Protein AF-L9LBM3-F1 (afdb_monomer_lite)

InterPro domains:
  IPR000056 Ribulose-phosphate 3-epimerase-like [PF00834] (12-114)
  IPR000056 Ribulose-phosphate 3-epimerase-like [PTHR11749] (12-114)
  IPR011060 Ribulose-phosphate binding barrel [SSF51366] (11-114)
  IPR013785 Aldolase-type TIM barrel [G3DSA:3.20.20.70] (9-121)

Structure (mmCIF, N/CA/C/O backbone):
data_AF-L9LBM3-F1
#
_entry.id   AF-L9LBM3-F1
#
loop_
_atom_site.group_PDB
_atom_site.id
_atom_site.type_symbol
_atom_site.label_atom_id
_atom_site.label_alt_id
_atom_site.label_comp_id
_atom_site.label_asym_id
_atom_site.label_entity_id
_atom_site.label_seq_id
_atom_site.pdbx_PDB_ins_code
_atom_site.Cartn_x
_atom_site.Cartn_y
_atom_site.Cartn_z
_atom_site.occupancy
_atom_site.B_iso_or_equiv
_atom_site.auth_seq_id
_atom_site.auth_comp_id
_atom_site.auth_asym_id
_atom_site.auth_atom_id
_atom_site.pdbx_PDB_model_num
ATOM 1 N N . MET A 1 1 ? 16.338 -9.570 -12.785 1.00 39.50 1 MET A N 1
ATOM 2 C CA . MET A 1 1 ? 15.516 -8.337 -12.865 1.00 39.50 1 MET A CA 1
ATOM 3 C C . MET A 1 1 ? 15.354 -7.883 -14.318 1.00 39.50 1 MET A C 1
ATOM 5 O O . MET A 1 1 ? 16.349 -7.774 -15.031 1.00 39.50 1 MET A O 1
ATOM 9 N N . HIS A 1 2 ? 14.114 -7.681 -14.777 1.00 33.94 2 HIS A N 1
ATOM 10 C CA . HIS A 1 2 ? 13.748 -7.339 -16.165 1.00 33.94 2 HIS A CA 1
ATOM 11 C C . HIS A 1 2 ? 14.071 -5.861 -16.499 1.00 33.94 2 HIS A C 1
ATOM 13 O O . HIS A 1 2 ? 13.963 -5.027 -15.603 1.00 33.94 2 HIS A O 1
ATOM 19 N N . PRO A 1 3 ? 14.465 -5.502 -17.739 1.00 36.62 3 PRO A N 1
ATOM 20 C CA . PRO A 1 3 ? 14.847 -4.132 -18.124 1.00 36.62 3 PRO A CA 1
ATOM 21 C C . PRO A 1 3 ? 13.801 -3.034 -17.844 1.00 36.62 3 PRO A C 1
ATOM 23 O O . PRO A 1 3 ? 14.194 -1.905 -17.580 1.00 36.62 3 PRO A O 1
ATOM 26 N N . ALA A 1 4 ? 12.505 -3.364 -17.782 1.00 43.59 4 ALA A N 1
ATOM 27 C CA . ALA A 1 4 ? 11.429 -2.436 -17.388 1.00 43.59 4 ALA A CA 1
ATOM 28 C C . ALA A 1 4 ? 11.520 -1.941 -15.924 1.00 43.59 4 ALA A C 1
ATOM 30 O O . ALA A 1 4 ? 10.894 -0.953 -15.560 1.00 43.59 4 ALA A O 1
ATOM 31 N N . LEU A 1 5 ? 12.320 -2.615 -15.091 1.00 43.47 5 LEU A N 1
ATOM 32 C CA . LEU A 1 5 ? 12.572 -2.274 -13.686 1.00 43.47 5 LEU A CA 1
ATOM 33 C C . LEU A 1 5 ? 13.996 -1.715 -13.475 1.00 43.47 5 LEU A C 1
ATOM 35 O O . LEU A 1 5 ? 14.397 -1.475 -12.342 1.00 43.47 5 LEU A O 1
ATOM 39 N N . ARG A 1 6 ? 14.794 -1.541 -14.546 1.00 37.66 6 ARG A N 1
ATOM 40 C CA . ARG A 1 6 ? 16.207 -1.096 -14.492 1.00 37.66 6 ARG A CA 1
ATOM 41 C C . ARG A 1 6 ? 16.406 0.386 -14.830 1.00 37.66 6 ARG A C 1
ATOM 43 O O . ARG A 1 6 ? 17.469 0.777 -15.310 1.00 37.66 6 ARG A O 1
ATOM 50 N N . GLY A 1 7 ? 15.408 1.226 -14.585 1.00 35.47 7 GLY A N 1
ATOM 51 C CA . GLY A 1 7 ? 15.571 2.674 -14.677 1.00 35.47 7 GLY A CA 1
ATOM 52 C C . GLY A 1 7 ? 16.259 3.210 -13.427 1.00 35.47 7 GLY A C 1
ATOM 53 O O . GLY A 1 7 ? 15.580 3.599 -12.487 1.00 35.47 7 GLY A O 1
ATOM 54 N N . GLY A 1 8 ? 17.595 3.230 -13.413 1.00 34.41 8 GLY A N 1
ATOM 55 C CA . GLY A 1 8 ? 18.424 3.886 -12.392 1.00 34.41 8 GLY A CA 1
ATOM 56 C C . GLY A 1 8 ? 18.319 5.414 -12.430 1.00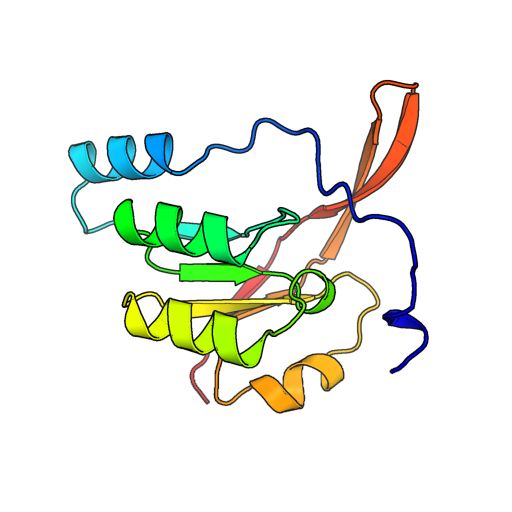 34.41 8 GLY A C 1
ATOM 57 O O . GLY A 1 8 ? 19.322 6.104 -12.575 1.00 34.41 8 GLY A O 1
ATOM 58 N N . GLN A 1 9 ? 17.105 5.944 -12.321 1.00 35.34 9 GLN A N 1
ATOM 59 C CA . GLN A 1 9 ? 16.866 7.332 -11.969 1.00 35.34 9 GLN A CA 1
ATOM 60 C C . GLN A 1 9 ? 16.265 7.321 -10.576 1.00 35.34 9 GLN A C 1
ATOM 62 O O . GLN A 1 9 ? 15.280 6.626 -10.336 1.00 35.34 9 GLN A O 1
ATOM 67 N N . ALA A 1 10 ? 16.892 8.046 -9.650 1.00 36.94 10 ALA A N 1
ATOM 68 C CA . ALA A 1 10 ? 16.310 8.307 -8.346 1.00 36.94 10 ALA A CA 1
ATOM 69 C C . ALA A 1 10 ? 14.875 8.794 -8.577 1.00 36.94 10 ALA A C 1
ATOM 71 O O . ALA A 1 10 ? 14.675 9.878 -9.128 1.00 36.94 10 ALA A O 1
ATOM 72 N N . LEU A 1 11 ? 13.895 7.953 -8.238 1.00 40.62 11 LEU A N 1
ATOM 73 C CA . LEU A 1 11 ? 12.483 8.268 -8.374 1.00 40.62 11 LEU A CA 1
ATOM 74 C C . LEU A 1 11 ? 12.152 9.355 -7.355 1.00 40.62 11 LEU A C 1
ATOM 76 O O . LEU A 1 11 ? 11.666 9.103 -6.256 1.00 40.62 11 LEU A O 1
ATOM 80 N N . HIS A 1 12 ? 12.442 10.595 -7.734 1.00 39.50 12 HIS A N 1
ATOM 81 C CA . HIS A 1 12 ? 11.841 11.776 -7.153 1.00 39.50 12 HIS A CA 1
ATOM 82 C C . HIS A 1 12 ? 10.389 11.787 -7.632 1.00 39.50 12 HIS A C 1
ATOM 84 O O . HIS A 1 12 ? 10.018 12.511 -8.552 1.00 39.50 12 HIS A O 1
ATOM 90 N N . PHE A 1 13 ? 9.569 10.910 -7.049 1.00 46.41 13 PHE A N 1
ATOM 91 C CA . PHE A 1 13 ? 8.134 10.992 -7.231 1.00 46.41 13 PHE A CA 1
ATOM 92 C C . PHE A 1 13 ? 7.685 12.318 -6.623 1.00 46.41 13 PHE A C 1
ATOM 94 O O . PHE A 1 13 ? 7.663 12.498 -5.410 1.00 46.41 13 PHE A O 1
ATOM 101 N N . VAL A 1 14 ? 7.391 13.249 -7.527 1.00 40.75 14 VAL A N 1
ATOM 102 C CA . VAL A 1 14 ? 6.408 14.308 -7.371 1.00 40.75 14 VAL A CA 1
ATOM 103 C C . VAL A 1 14 ? 6.688 15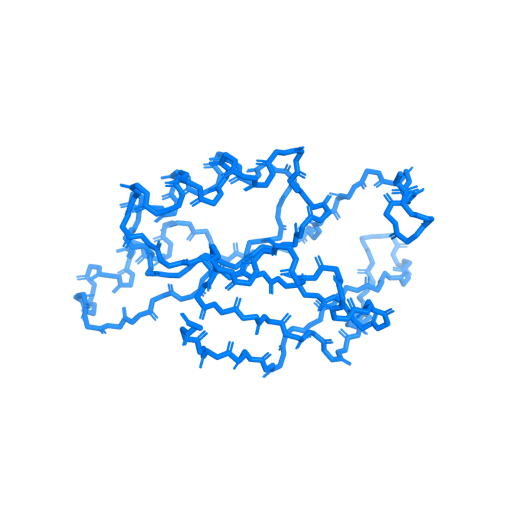.299 -6.224 1.00 40.75 14 VAL A C 1
ATOM 105 O O . VAL A 1 14 ? 6.302 15.124 -5.073 1.00 40.75 14 VAL A O 1
ATOM 108 N N . SER A 1 15 ? 7.241 16.460 -6.589 1.00 36.75 15 SER A N 1
ATOM 109 C CA . SER A 1 15 ? 7.165 17.705 -5.805 1.00 36.75 15 SER A CA 1
ATOM 110 C C . SER A 1 15 ? 5.752 18.305 -5.884 1.00 36.75 15 SER A C 1
ATOM 112 O O . SER A 1 15 ? 5.557 19.426 -6.360 1.00 36.75 15 SER A O 1
ATOM 114 N N . ASN A 1 16 ? 4.736 17.540 -5.494 1.00 45.50 16 ASN A N 1
ATOM 115 C CA . ASN A 1 16 ? 3.354 18.003 -5.425 1.00 45.50 16 ASN A CA 1
ATOM 116 C C . ASN A 1 16 ? 2.883 17.864 -3.985 1.00 45.50 16 ASN A C 1
ATOM 118 O O . ASN A 1 16 ? 3.041 16.807 -3.372 1.00 45.50 16 ASN A O 1
ATOM 122 N N . ILE A 1 17 ? 2.327 18.951 -3.452 1.00 49.81 17 ILE A N 1
ATOM 123 C CA . ILE A 1 17 ? 1.670 18.980 -2.147 1.00 49.81 17 ILE A CA 1
ATOM 124 C C . ILE A 1 17 ? 0.462 18.054 -2.265 1.00 49.81 17 ILE A C 1
ATOM 126 O O . ILE A 1 17 ? -0.605 18.450 -2.721 1.00 49.81 17 ILE A O 1
ATOM 130 N N . THR A 1 18 ? 0.673 16.791 -1.930 1.00 63.66 18 THR A N 1
ATOM 131 C CA . THR A 1 18 ? -0.355 15.760 -1.962 1.00 63.66 18 THR A CA 1
ATOM 132 C C . THR A 1 18 ? -0.677 15.495 -0.507 1.00 63.66 18 THR A C 1
ATOM 134 O O . THR A 1 18 ? 0.216 15.220 0.295 1.00 63.66 18 THR A O 1
ATOM 137 N N . PHE A 1 19 ? -1.926 15.758 -0.141 1.00 67.06 19 PHE A N 1
ATOM 138 C CA . PHE A 1 19 ? -2.373 15.813 1.241 1.00 67.06 19 PHE A CA 1
ATOM 139 C C . PHE A 1 19 ? -1.936 14.572 2.029 1.00 67.06 19 PHE A C 1
ATOM 141 O O . PHE A 1 19 ? -2.245 13.443 1.659 1.00 67.06 19 PHE A O 1
ATOM 148 N N . GLY A 1 20 ? -1.174 14.798 3.098 1.00 74.06 20 GLY A N 1
ATOM 149 C CA . GLY A 1 20 ? -0.637 13.726 3.929 1.00 74.06 20 GLY A CA 1
ATOM 150 C C . GLY A 1 20 ? -1.615 13.250 5.004 1.00 74.06 20 GLY A C 1
ATOM 151 O O . GLY A 1 20 ? -2.767 13.684 5.072 1.00 74.06 20 GLY A O 1
ATOM 152 N N . HIS A 1 21 ? -1.089 12.436 5.920 1.00 81.19 21 HIS A N 1
ATOM 153 C CA . HIS A 1 21 ? -1.801 11.917 7.091 1.00 81.19 21 HIS A CA 1
ATOM 154 C C . HIS A 1 21 ? -2.617 12.965 7.893 1.00 81.19 21 HIS A C 1
ATOM 156 O O . HIS A 1 21 ? -3.723 12.617 8.307 1.00 81.19 21 HIS A O 1
ATOM 162 N N . PRO A 1 22 ? -2.221 14.257 8.042 1.00 85.19 22 PRO A N 1
ATOM 163 C CA . PRO A 1 22 ? -3.020 15.212 8.818 1.00 85.19 22 PRO A CA 1
ATOM 164 C C . PRO A 1 22 ? -4.380 15.530 8.187 1.00 85.19 22 PRO A C 1
ATOM 166 O O . PRO A 1 22 ? -5.331 15.852 8.901 1.00 85.19 22 PRO A O 1
ATOM 169 N N . LEU A 1 23 ? -4.497 15.452 6.852 1.00 86.44 23 LEU A N 1
ATOM 170 C CA . LEU A 1 23 ? -5.792 15.627 6.195 1.00 86.44 23 LEU A CA 1
ATOM 171 C C . LEU A 1 23 ? -6.703 14.445 6.514 1.00 86.44 23 LEU A C 1
ATOM 173 O O . LEU A 1 23 ? -7.858 14.665 6.872 1.00 86.44 23 LEU A O 1
ATOM 177 N N . VAL A 1 24 ? -6.184 13.220 6.405 1.00 85.62 24 VAL A N 1
ATOM 178 C CA . VAL A 1 24 ? -6.952 12.005 6.697 1.00 85.62 24 VAL A CA 1
ATOM 179 C C . VAL A 1 24 ? -7.458 12.047 8.136 1.00 85.62 24 VAL A C 1
ATOM 181 O O . VAL A 1 24 ? -8.660 11.927 8.352 1.00 85.62 24 VAL A O 1
ATOM 184 N N . GLU A 1 25 ? -6.594 12.364 9.105 1.00 86.56 25 GLU A N 1
ATOM 185 C CA . GLU A 1 25 ? -7.005 12.520 10.505 1.00 86.56 25 GLU A CA 1
ATOM 186 C C . GLU A 1 25 ? -8.104 13.575 10.684 1.00 86.56 25 GLU A C 1
ATOM 188 O O . GLU A 1 25 ? -9.049 13.384 11.451 1.00 86.56 25 GLU A O 1
ATOM 193 N N . SER A 1 26 ? -7.987 14.720 10.001 1.00 88.06 26 SER A N 1
ATOM 194 C CA . SER A 1 26 ? -8.981 15.794 10.083 1.00 88.06 26 SER A CA 1
ATOM 195 C C . SER A 1 26 ? -10.330 15.371 9.499 1.00 88.06 26 SER A C 1
ATOM 197 O O . SER A 1 26 ? -11.376 15.686 10.071 1.00 88.06 26 SER A O 1
ATOM 199 N N . LEU A 1 27 ? -10.312 14.640 8.382 1.00 86.56 27 LEU A N 1
ATOM 200 C CA . LEU A 1 27 ? -11.514 14.124 7.737 1.00 86.56 27 LEU A CA 1
ATOM 201 C C . LEU A 1 27 ? -12.164 13.028 8.579 1.00 86.56 27 LEU A C 1
ATOM 203 O O . LEU A 1 27 ? -13.373 13.089 8.784 1.00 86.56 27 LEU A O 1
ATOM 207 N N . GLN A 1 28 ? -11.386 12.111 9.154 1.00 84.56 28 GLN A N 1
ATOM 208 C CA . GLN A 1 28 ? -11.904 11.079 10.055 1.00 84.56 28 GLN A CA 1
ATOM 209 C C . GLN A 1 28 ? -12.541 11.660 11.311 1.00 84.56 28 GLN A C 1
ATOM 211 O O . GLN A 1 28 ? -13.633 11.253 11.695 1.00 84.56 28 GLN A O 1
ATOM 216 N N . LYS A 1 29 ? -11.919 12.678 11.920 1.00 86.19 29 LYS A N 1
ATOM 217 C CA . LYS A 1 29 ? -12.500 13.385 13.074 1.00 86.19 29 LYS A CA 1
ATOM 218 C C . LYS A 1 29 ? -13.866 14.002 12.763 1.00 86.19 29 LYS A C 1
ATOM 220 O O . LYS A 1 29 ? -14.675 14.152 13.673 1.00 86.19 29 LYS A O 1
ATOM 225 N N . LYS A 1 30 ? -14.117 14.389 11.508 1.00 87.75 30 LYS A N 1
ATOM 226 C CA . LYS A 1 30 ? -15.376 15.022 11.086 1.00 87.75 30 LYS A CA 1
ATOM 227 C C . LYS A 1 30 ? -16.418 14.038 10.565 1.00 87.75 30 LYS A C 1
ATOM 229 O O . LYS A 1 30 ? -17.599 14.248 10.810 1.00 87.75 30 LYS A O 1
ATOM 234 N N . GLN A 1 31 ? -15.995 13.029 9.813 1.00 83.44 31 GLN A N 1
ATOM 235 C CA . GLN A 1 31 ? -16.881 12.113 9.089 1.00 83.44 31 GLN A CA 1
ATOM 236 C C . GLN A 1 31 ? -17.073 10.771 9.817 1.00 83.44 31 GLN A C 1
ATOM 238 O O . GLN A 1 31 ? -17.959 10.004 9.459 1.00 83.44 31 GLN A O 1
ATOM 243 N N . GLY A 1 32 ? -16.270 10.482 10.845 1.00 78.44 32 GLY A N 1
ATOM 244 C CA . GLY A 1 32 ? -16.238 9.173 11.494 1.00 78.44 32 GLY A CA 1
ATOM 245 C C . GLY A 1 32 ? -15.504 8.125 10.652 1.00 78.44 32 GLY A C 1
ATOM 246 O O . GLY A 1 32 ? -14.730 8.465 9.759 1.00 78.44 32 GLY A O 1
ATOM 247 N N . GLN A 1 33 ? -15.738 6.846 10.958 1.00 73.19 33 GLN A N 1
ATOM 248 C CA . GLN A 1 33 ? -15.125 5.697 10.266 1.00 73.19 33 GLN A CA 1
ATOM 249 C C . GLN A 1 33 ? -15.974 5.144 9.109 1.00 73.19 33 GLN A C 1
ATOM 251 O O . GLN A 1 33 ? -15.678 4.077 8.585 1.00 73.19 33 GLN A O 1
ATOM 256 N N . ASP A 1 34 ? -17.041 5.847 8.730 1.00 78.06 34 ASP A N 1
ATOM 257 C CA . ASP A 1 34 ? -17.905 5.461 7.612 1.00 78.06 34 ASP A CA 1
ATOM 258 C C . ASP A 1 34 ? -17.214 5.601 6.234 1.00 78.06 34 ASP A C 1
ATOM 260 O O . ASP A 1 34 ? -17.272 4.660 5.439 1.00 78.06 34 ASP A O 1
ATOM 264 N N . PRO A 1 35 ? -16.500 6.707 5.917 1.00 82.06 35 PRO A N 1
ATOM 265 C CA . PRO A 1 35 ? -15.802 6.809 4.641 1.00 82.06 35 PRO A CA 1
ATOM 266 C C . PRO A 1 35 ? -14.518 5.973 4.613 1.00 82.06 35 PRO A C 1
ATOM 268 O O . PRO A 1 35 ? -13.648 6.095 5.477 1.00 82.06 35 PRO A O 1
ATOM 271 N N . LEU A 1 36 ? -14.362 5.195 3.541 1.00 83.69 36 LEU A N 1
ATOM 272 C CA . LEU A 1 36 ? -13.122 4.490 3.225 1.00 83.69 36 LEU A CA 1
ATOM 273 C C . LEU A 1 36 ? -12.116 5.449 2.582 1.00 83.69 36 LEU A C 1
ATOM 275 O O . LEU A 1 36 ? -12.425 6.119 1.594 1.00 83.69 36 LEU A O 1
ATOM 279 N N . PHE A 1 37 ? -10.898 5.480 3.119 1.00 86.75 37 PHE A N 1
ATOM 280 C CA . PHE A 1 37 ? -9.798 6.264 2.556 1.00 86.75 37 PHE A CA 1
ATOM 281 C C . PHE A 1 37 ? -8.849 5.350 1.785 1.00 86.75 37 PHE A C 1
ATOM 283 O O .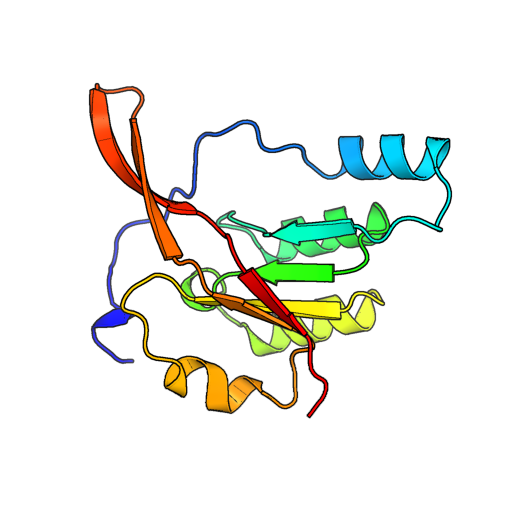 PHE A 1 37 ? -8.161 4.526 2.391 1.00 86.75 37 PHE A O 1
ATOM 290 N N . ASP A 1 38 ? -8.813 5.519 0.462 1.00 86.94 38 ASP A N 1
ATOM 291 C CA . ASP A 1 38 ? -7.843 4.875 -0.425 1.00 86.94 38 ASP A CA 1
ATOM 292 C C . ASP A 1 38 ? -6.674 5.821 -0.704 1.00 86.94 38 ASP A C 1
ATOM 294 O O . ASP A 1 38 ? -6.838 6.912 -1.259 1.00 86.94 38 ASP A O 1
ATOM 298 N N . MET A 1 39 ? -5.488 5.407 -0.268 1.00 87.19 39 MET A N 1
ATOM 299 C CA . MET A 1 39 ? -4.265 6.184 -0.377 1.00 87.19 39 MET A CA 1
ATOM 300 C C . MET A 1 39 ? -3.355 5.590 -1.440 1.00 87.19 39 MET A C 1
ATOM 302 O O . MET A 1 39 ? -2.664 4.600 -1.206 1.00 87.19 39 MET A O 1
ATOM 306 N N . HIS A 1 40 ? -3.273 6.258 -2.588 1.00 87.38 40 HIS A N 1
ATOM 307 C CA . HIS A 1 40 ? -2.238 5.980 -3.579 1.00 87.38 40 HIS A CA 1
ATOM 308 C C . HIS A 1 40 ? -0.932 6.681 -3.186 1.00 87.38 40 HIS A C 1
ATOM 310 O O . HIS A 1 40 ? -0.770 7.892 -3.341 1.00 87.38 40 HIS A O 1
ATOM 316 N N . ILE A 1 41 ? 0.004 5.912 -2.635 1.00 84.25 41 ILE A N 1
ATOM 317 C CA . ILE A 1 41 ? 1.272 6.410 -2.116 1.00 84.25 41 ILE A CA 1
ATOM 318 C C . ILE A 1 41 ? 2.315 6.455 -3.236 1.00 84.25 41 ILE A C 1
ATOM 320 O O . ILE A 1 41 ? 2.762 5.429 -3.751 1.00 84.25 41 ILE A O 1
ATOM 324 N N . MET A 1 42 ? 2.757 7.667 -3.566 1.00 78.75 42 MET A N 1
ATOM 325 C CA . MET A 1 42 ? 3.807 7.932 -4.552 1.00 78.75 42 MET A CA 1
ATOM 326 C C . MET A 1 42 ? 4.982 8.668 -3.894 1.00 78.75 42 MET A C 1
ATOM 328 O O . MET A 1 42 ? 5.259 9.819 -4.216 1.00 78.75 42 MET A O 1
ATOM 332 N N . VAL A 1 43 ? 5.651 8.029 -2.926 1.00 76.56 43 VAL A N 1
ATOM 333 C CA . VAL A 1 43 ? 6.825 8.596 -2.230 1.00 76.56 43 VAL A CA 1
ATOM 334 C C . VAL A 1 43 ? 7.968 7.577 -2.146 1.00 76.56 43 VAL A C 1
ATOM 336 O O . VAL A 1 43 ? 7.698 6.381 -2.097 1.00 76.56 43 VAL A O 1
ATOM 339 N N . PRO A 1 44 ? 9.241 8.016 -2.075 1.00 68.75 44 PRO A N 1
ATOM 340 C CA . PRO A 1 44 ? 10.392 7.107 -2.041 1.00 68.75 44 PRO A CA 1
ATOM 341 C C . PRO A 1 44 ? 10.589 6.352 -0.714 1.00 68.75 44 PRO A C 1
ATOM 343 O O . PRO A 1 44 ? 11.283 5.347 -0.698 1.00 68.75 44 PRO A O 1
ATOM 346 N N . ARG A 1 45 ? 10.021 6.819 0.409 1.00 77.25 45 ARG A N 1
ATOM 347 C CA . ARG A 1 45 ? 10.096 6.138 1.722 1.00 77.25 45 ARG A CA 1
ATOM 348 C C . ARG A 1 45 ? 8.733 5.564 2.105 1.00 77.25 45 ARG A C 1
ATOM 350 O O . ARG A 1 45 ? 8.051 6.108 2.979 1.00 77.25 45 ARG A O 1
ATOM 357 N N . LEU A 1 46 ? 8.319 4.517 1.396 1.00 83.00 46 LEU A N 1
ATOM 358 C CA . LEU A 1 46 ? 6.997 3.897 1.531 1.00 83.00 46 LEU A CA 1
ATOM 359 C C . LEU A 1 46 ? 6.731 3.382 2.945 1.00 83.00 46 LEU A C 1
ATOM 361 O O . LEU A 1 46 ? 5.678 3.659 3.505 1.00 83.00 46 LEU A O 1
ATOM 365 N N . GLU A 1 47 ? 7.702 2.708 3.551 1.00 84.94 47 GLU A N 1
ATOM 366 C CA . GLU A 1 47 ? 7.577 2.035 4.847 1.00 84.94 47 GLU A CA 1
ATOM 367 C C . GLU A 1 47 ? 7.267 3.036 5.970 1.00 84.94 47 GLU A C 1
ATOM 369 O O . GLU A 1 47 ? 6.458 2.780 6.861 1.00 84.94 47 GLU A O 1
ATOM 374 N N . GLN A 1 48 ? 7.893 4.216 5.916 1.00 84.62 48 GLN A N 1
ATOM 375 C CA . GLN A 1 48 ? 7.620 5.304 6.857 1.00 84.62 48 GLN A CA 1
ATOM 376 C C . GLN A 1 48 ? 6.242 5.921 6.609 1.00 84.62 48 GLN A C 1
ATOM 378 O O . GLN A 1 48 ? 5.528 6.245 7.556 1.00 84.62 48 GLN A O 1
ATOM 383 N N . CYS A 1 49 ? 5.868 6.087 5.339 1.00 84.56 49 CYS A N 1
ATOM 384 C CA . CYS A 1 49 ? 4.591 6.679 4.963 1.00 84.56 49 CYS A CA 1
ATOM 385 C C . CYS A 1 49 ? 3.414 5.788 5.371 1.00 84.56 49 CYS A C 1
ATOM 387 O O . CYS A 1 49 ? 2.481 6.286 5.994 1.00 84.56 49 CYS A O 1
ATOM 389 N N . VAL A 1 50 ? 3.496 4.480 5.112 1.00 86.56 50 VAL A N 1
ATOM 390 C CA . VAL A 1 50 ? 2.472 3.494 5.486 1.00 86.56 50 VAL A CA 1
ATOM 391 C C . VAL A 1 50 ? 2.197 3.523 6.985 1.00 86.56 50 VAL A C 1
ATOM 393 O O . VAL A 1 50 ? 1.040 3.601 7.380 1.00 86.56 50 VAL A O 1
ATOM 396 N N . LYS A 1 51 ? 3.235 3.555 7.831 1.00 86.44 51 LYS A N 1
ATOM 397 C CA . LYS A 1 51 ? 3.054 3.613 9.293 1.00 86.44 51 LYS A CA 1
ATOM 398 C C . LYS A 1 51 ? 2.312 4.871 9.743 1.00 86.44 51 LYS A C 1
ATOM 400 O O . LYS A 1 51 ? 1.446 4.795 10.607 1.00 86.44 51 LYS A O 1
ATOM 405 N N . LEU A 1 52 ? 2.627 6.024 9.153 1.00 87.56 52 LEU A N 1
ATOM 406 C CA . LEU A 1 52 ? 1.935 7.279 9.467 1.00 87.56 52 LEU A CA 1
ATOM 407 C C . LEU A 1 52 ? 0.481 7.272 8.979 1.00 87.56 52 LEU A C 1
ATOM 409 O O . LEU A 1 52 ? -0.399 7.772 9.672 1.00 87.56 52 LEU A O 1
ATOM 413 N N . MET A 1 53 ? 0.227 6.706 7.799 1.00 86.38 53 MET A N 1
ATOM 414 C CA . MET A 1 53 ? -1.119 6.610 7.231 1.00 86.38 53 MET A CA 1
ATOM 415 C C . MET A 1 53 ? -1.998 5.633 8.019 1.00 86.38 53 MET A C 1
ATOM 417 O O . MET A 1 53 ? -3.130 5.975 8.352 1.00 86.38 53 MET A O 1
ATOM 421 N N . ALA A 1 54 ? -1.444 4.491 8.430 1.00 86.31 54 ALA A N 1
ATOM 422 C CA . ALA A 1 54 ? -2.111 3.532 9.304 1.00 86.31 54 ALA A CA 1
ATOM 423 C C . ALA A 1 54 ? -2.586 4.173 10.616 1.00 86.31 54 ALA A C 1
ATOM 425 O O . ALA A 1 54 ? -3.738 4.004 11.007 1.00 86.31 54 ALA A O 1
ATOM 426 N N . VAL A 1 55 ? -1.734 4.978 11.266 1.00 86.25 55 VAL A N 1
ATOM 427 C CA . VAL A 1 55 ? -2.109 5.727 12.482 1.00 86.25 55 VAL A CA 1
ATOM 428 C C . VAL A 1 55 ? -3.227 6.734 12.206 1.00 86.25 55 VAL A C 1
ATOM 430 O O . VAL A 1 55 ? -4.091 6.942 13.057 1.00 86.25 55 VAL A O 1
ATOM 433 N N . ALA A 1 56 ? -3.247 7.329 11.013 1.00 85.50 56 ALA A N 1
ATOM 434 C CA . ALA A 1 56 ? -4.313 8.225 10.583 1.00 85.50 56 ALA A CA 1
ATOM 435 C C . ALA A 1 56 ? -5.620 7.506 10.209 1.00 85.50 56 ALA A C 1
ATOM 437 O O . ALA A 1 56 ? -6.598 8.191 9.921 1.00 85.50 56 ALA A O 1
ATOM 438 N N . GLY A 1 57 ? -5.642 6.167 10.229 1.00 84.44 57 GLY A N 1
ATOM 439 C CA . GLY A 1 57 ? -6.826 5.325 10.055 1.00 84.44 57 GLY A CA 1
ATOM 440 C C . GLY A 1 57 ? -7.185 5.007 8.602 1.00 84.44 57 GLY A C 1
ATOM 441 O O . GLY A 1 57 ? -8.348 4.732 8.310 1.00 84.44 57 GLY A O 1
ATOM 442 N N . THR A 1 58 ? -6.247 5.112 7.667 1.00 85.38 58 THR A N 1
ATOM 443 C CA . THR A 1 58 ? -6.495 4.825 6.245 1.00 85.38 58 THR A CA 1
ATOM 444 C C . THR A 1 58 ? -6.921 3.373 6.018 1.00 85.38 58 THR A C 1
ATOM 446 O O . THR A 1 58 ? -6.413 2.452 6.652 1.00 85.38 58 THR A O 1
ATOM 449 N N . SER A 1 59 ? -7.863 3.165 5.097 1.00 88.06 59 SER A N 1
ATOM 450 C CA . SER A 1 59 ? -8.500 1.859 4.882 1.00 88.06 59 SER A CA 1
ATOM 451 C C . SER A 1 59 ? -7.798 1.031 3.806 1.00 88.06 59 SER A C 1
ATOM 453 O O . SER A 1 59 ? -7.740 -0.190 3.916 1.00 88.06 59 SER A O 1
ATOM 455 N N . HIS A 1 60 ? -7.251 1.685 2.776 1.00 90.62 60 HIS A N 1
ATOM 456 C CA . HIS A 1 60 ? -6.544 1.028 1.676 1.00 90.62 60 HIS A CA 1
ATOM 457 C C . HIS A 1 60 ? -5.248 1.773 1.345 1.00 90.62 60 HIS A C 1
ATOM 459 O O . HIS A 1 60 ? -5.211 3.007 1.335 1.00 90.62 60 HIS A O 1
ATOM 465 N N . HIS A 1 61 ? -4.189 1.020 1.049 1.00 91.94 61 HIS A N 1
ATOM 466 C CA . HIS A 1 61 ? -2.901 1.561 0.628 1.00 91.94 61 HIS A CA 1
ATOM 467 C C . HIS A 1 61 ? -2.488 0.979 -0.711 1.00 91.94 61 HIS A C 1
ATOM 469 O O . HIS A 1 61 ? -2.188 -0.208 -0.819 1.00 91.94 61 HIS A O 1
ATOM 475 N N . THR A 1 62 ? -2.394 1.842 -1.715 1.00 91.25 62 THR A N 1
ATOM 476 C CA . THR A 1 62 ? -1.971 1.471 -3.058 1.00 91.25 62 THR A CA 1
ATOM 477 C C . THR A 1 62 ? -0.579 2.011 -3.350 1.00 91.25 62 THR A C 1
ATOM 479 O O . THR A 1 62 ? -0.332 3.203 -3.177 1.00 91.25 62 THR A O 1
ATOM 482 N N . PHE A 1 63 ? 0.342 1.176 -3.831 1.00 89.75 63 PHE A N 1
ATOM 483 C CA . PHE A 1 63 ? 1.702 1.608 -4.169 1.00 89.75 63 PHE A CA 1
ATOM 484 C C . PHE A 1 63 ? 2.240 0.941 -5.438 1.00 89.75 63 PHE A C 1
ATOM 486 O O . PHE A 1 63 ? 1.709 -0.047 -5.941 1.00 89.75 63 PHE A O 1
ATOM 493 N N . HIS A 1 64 ? 3.320 1.500 -5.979 1.00 87.00 64 HIS A N 1
ATOM 494 C CA . HIS A 1 64 ? 4.029 0.925 -7.119 1.00 87.00 64 HIS A CA 1
ATOM 495 C C . HIS A 1 64 ? 5.079 -0.085 -6.660 1.00 87.00 64 HIS A C 1
ATOM 497 O O . HIS A 1 64 ? 5.946 0.273 -5.869 1.00 87.00 64 HIS A O 1
ATOM 503 N N . LEU A 1 65 ? 5.086 -1.297 -7.230 1.00 84.25 65 LEU A N 1
ATOM 504 C CA . LEU A 1 65 ? 6.088 -2.329 -6.906 1.00 84.25 65 LEU A CA 1
ATOM 505 C C . LEU A 1 65 ? 7.534 -1.819 -7.013 1.00 84.25 65 LEU A C 1
ATOM 507 O O . LEU A 1 65 ? 8.357 -2.128 -6.163 1.00 84.25 65 LEU A O 1
ATOM 511 N N . VAL A 1 66 ? 7.833 -0.993 -8.022 1.00 80.19 66 VAL A N 1
ATOM 512 C CA . VAL A 1 66 ? 9.173 -0.407 -8.240 1.00 80.19 66 VAL A CA 1
ATOM 513 C C . VAL A 1 66 ? 9.631 0.552 -7.144 1.00 80.19 66 VAL A C 1
ATOM 515 O O . VAL A 1 66 ? 10.810 0.881 -7.088 1.00 80.19 66 VAL A O 1
ATOM 518 N N . ALA A 1 67 ? 8.708 1.054 -6.328 1.00 79.19 67 ALA A N 1
ATOM 519 C CA . ALA A 1 67 ? 9.015 2.030 -5.295 1.00 79.19 67 ALA A CA 1
ATOM 520 C C . ALA A 1 67 ? 9.400 1.375 -3.958 1.00 79.19 67 ALA A C 1
ATOM 522 O O . ALA A 1 67 ? 9.929 2.072 -3.099 1.00 79.19 67 ALA A O 1
ATOM 523 N N . SER A 1 68 ? 9.154 0.070 -3.777 1.00 82.00 68 SER A N 1
ATOM 524 C CA . SER A 1 68 ? 9.540 -0.664 -2.567 1.00 82.00 68 SER A CA 1
ATOM 525 C C . SER A 1 68 ? 10.763 -1.539 -2.828 1.00 82.00 68 SER A C 1
ATOM 527 O O . SER A 1 68 ? 10.823 -2.259 -3.824 1.00 82.00 68 SER A O 1
ATOM 529 N N . GLU A 1 69 ? 11.725 -1.513 -1.906 1.00 83.38 69 GLU A N 1
ATOM 530 C CA . GLU A 1 69 ? 12.871 -2.429 -1.935 1.00 83.38 69 GLU A CA 1
ATOM 531 C C . GLU A 1 69 ? 12.476 -3.850 -1.506 1.00 83.38 69 GLU A C 1
ATOM 533 O O . GLU A 1 69 ? 13.051 -4.822 -1.992 1.00 83.38 69 GLU A O 1
ATOM 538 N N . ASN A 1 70 ? 11.480 -3.972 -0.618 1.00 88.94 70 ASN A N 1
ATOM 539 C CA . ASN A 1 70 ? 11.009 -5.234 -0.042 1.00 88.94 70 ASN A CA 1
ATOM 540 C C . ASN A 1 70 ? 9.466 -5.274 -0.004 1.00 88.94 70 ASN A C 1
ATOM 542 O O . ASN A 1 70 ? 8.870 -5.115 1.067 1.00 88.94 70 ASN A O 1
ATOM 546 N N . PRO A 1 71 ? 8.801 -5.487 -1.156 1.00 89.12 71 PRO A N 1
ATOM 547 C CA . PRO A 1 71 ? 7.342 -5.440 -1.254 1.00 89.12 71 PRO A CA 1
ATOM 548 C C . PRO A 1 71 ? 6.623 -6.456 -0.355 1.00 89.12 71 PRO A C 1
ATOM 550 O O . PRO A 1 71 ? 5.590 -6.112 0.202 1.00 89.12 71 PRO A O 1
ATOM 553 N N . GLU A 1 72 ? 7.167 -7.661 -0.136 1.00 91.50 72 GLU A N 1
ATOM 554 C CA . GLU A 1 72 ? 6.560 -8.665 0.768 1.00 91.50 72 GLU A CA 1
ATOM 555 C C . GLU A 1 72 ? 6.400 -8.135 2.197 1.00 91.50 72 GLU A C 1
ATOM 557 O O . GLU A 1 72 ? 5.323 -8.217 2.786 1.00 91.50 72 GLU A O 1
ATOM 562 N N . THR A 1 73 ? 7.466 -7.544 2.742 1.00 91.88 73 THR A N 1
ATOM 563 C CA . THR A 1 73 ? 7.450 -6.960 4.086 1.00 91.88 73 THR A CA 1
ATOM 564 C C . THR A 1 73 ? 6.471 -5.796 4.159 1.00 91.88 73 THR A C 1
ATOM 566 O O . THR A 1 73 ? 5.722 -5.690 5.122 1.00 91.88 73 THR A O 1
ATOM 569 N N . LEU A 1 74 ? 6.434 -4.948 3.128 1.00 91.69 74 LEU A N 1
ATOM 570 C CA . LEU A 1 74 ? 5.527 -3.805 3.090 1.00 91.69 74 LEU A CA 1
ATOM 571 C C . LEU A 1 74 ? 4.055 -4.239 3.072 1.00 91.69 74 LEU A C 1
ATOM 573 O O . LEU A 1 74 ? 3.241 -3.672 3.793 1.00 91.69 74 LEU A O 1
ATOM 577 N N . ILE A 1 75 ? 3.717 -5.255 2.276 1.00 93.00 75 ILE A N 1
ATOM 578 C CA . ILE A 1 75 ? 2.367 -5.830 2.210 1.00 93.00 75 ILE A CA 1
ATOM 579 C C . ILE A 1 75 ? 1.962 -6.396 3.574 1.00 93.00 75 ILE A C 1
ATOM 581 O O . ILE A 1 75 ? 0.876 -6.094 4.068 1.00 93.00 75 ILE A O 1
ATOM 585 N N . LYS A 1 76 ? 2.860 -7.155 4.213 1.00 92.69 76 LYS A N 1
ATOM 586 C CA . LYS A 1 76 ? 2.635 -7.702 5.555 1.00 92.69 76 LYS A CA 1
ATOM 587 C C . LYS A 1 76 ? 2.394 -6.597 6.581 1.00 92.69 76 LYS A C 1
ATOM 589 O O . LYS A 1 76 ? 1.430 -6.679 7.336 1.00 92.69 76 LYS A O 1
ATOM 594 N N . ASP A 1 77 ? 3.221 -5.553 6.566 1.00 91.75 77 ASP A N 1
ATOM 595 C CA . ASP A 1 77 ? 3.076 -4.398 7.451 1.00 91.75 77 ASP A CA 1
ATOM 596 C C . ASP A 1 77 ? 1.710 -3.717 7.251 1.00 91.75 77 ASP A C 1
ATOM 598 O O . ASP A 1 77 ? 1.049 -3.372 8.228 1.00 91.75 77 ASP A O 1
ATOM 602 N N . ILE A 1 78 ? 1.248 -3.534 6.009 1.00 92.56 78 ILE A N 1
ATOM 603 C CA . ILE A 1 78 ? -0.058 -2.912 5.722 1.00 92.56 78 ILE A CA 1
ATOM 604 C C . ILE A 1 78 ? -1.208 -3.751 6.306 1.00 92.56 78 ILE A C 1
ATOM 606 O O . ILE A 1 78 ? -2.079 -3.200 6.984 1.00 92.56 78 ILE A O 1
ATOM 610 N N . TRP A 1 79 ? -1.182 -5.070 6.106 1.00 91.81 79 TRP A N 1
ATOM 611 C CA . TRP A 1 79 ? -2.187 -5.984 6.656 1.00 91.81 79 TRP A CA 1
ATOM 612 C C . TRP A 1 79 ? -2.183 -6.026 8.186 1.00 91.81 79 TRP A C 1
ATOM 614 O O . TRP A 1 79 ? -3.248 -6.006 8.801 1.00 91.81 79 TRP A O 1
ATOM 624 N N . GLU A 1 80 ? -1.008 -6.041 8.821 1.00 91.38 80 GLU A N 1
ATOM 625 C CA . GLU A 1 80 ? -0.891 -6.014 10.287 1.00 91.38 80 GLU A CA 1
ATOM 626 C C . GLU A 1 80 ? -1.448 -4.721 10.898 1.00 91.38 80 GLU A C 1
ATOM 628 O O . GLU A 1 80 ? -1.923 -4.724 12.033 1.00 91.38 80 GLU A O 1
ATOM 633 N N . ASN A 1 81 ? -1.450 -3.631 10.129 1.00 89.06 81 ASN A N 1
ATOM 634 C CA . ASN A 1 81 ? -2.075 -2.364 10.500 1.00 89.06 81 ASN A CA 1
ATOM 635 C C . ASN A 1 81 ? -3.586 -2.299 10.191 1.00 89.06 81 ASN A C 1
ATOM 637 O O . ASN A 1 81 ? -4.210 -1.266 10.425 1.00 89.06 81 ASN A O 1
ATOM 641 N N . GLY A 1 82 ? -4.187 -3.383 9.691 1.00 88.81 82 GLY A N 1
ATOM 642 C CA . GLY A 1 82 ? -5.626 -3.489 9.441 1.00 88.81 82 G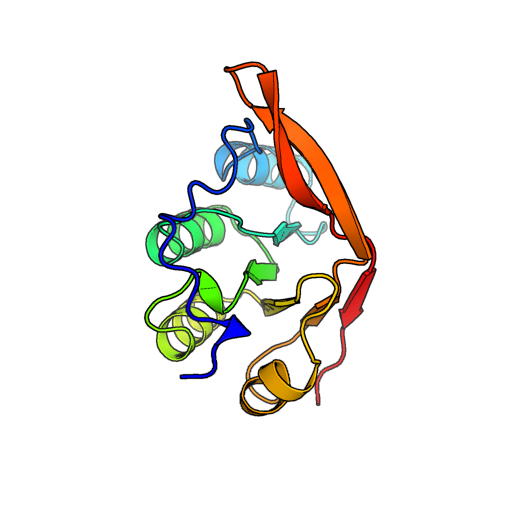LY A CA 1
ATOM 643 C C . GLY A 1 82 ? -6.115 -2.782 8.176 1.00 88.81 82 GLY A C 1
ATOM 644 O O . GLY A 1 82 ? -7.318 -2.567 8.039 1.00 88.81 82 GLY A O 1
ATOM 645 N N . ALA A 1 83 ? -5.210 -2.427 7.263 1.00 91.00 83 ALA A N 1
ATOM 646 C CA . ALA A 1 83 ? -5.553 -1.831 5.979 1.00 91.00 83 ALA A CA 1
ATOM 647 C C . ALA A 1 83 ? -5.429 -2.851 4.838 1.00 91.00 83 ALA A C 1
ATOM 649 O O . ALA A 1 83 ? -4.626 -3.782 4.888 1.00 91.00 83 ALA A O 1
ATOM 650 N N . GLU A 1 84 ? -6.216 -2.655 3.787 1.00 92.75 84 GLU A N 1
ATOM 651 C CA . GLU A 1 84 ? -6.140 -3.442 2.554 1.00 92.75 84 GLU A CA 1
ATOM 652 C C . GLU A 1 84 ? -4.997 -2.948 1.648 1.00 92.75 84 GLU A C 1
ATOM 654 O O . GLU A 1 84 ? -4.578 -1.784 1.699 1.00 92.75 84 GLU A O 1
ATOM 659 N N . VAL A 1 85 ? -4.502 -3.838 0.789 1.00 94.06 85 VAL A N 1
ATOM 660 C CA . VAL A 1 85 ? -3.312 -3.619 -0.042 1.00 94.06 85 VAL A CA 1
ATOM 661 C C . VAL A 1 85 ? -3.683 -3.489 -1.515 1.00 94.06 85 VAL A C 1
ATOM 663 O O . VAL A 1 85 ? -4.361 -4.344 -2.083 1.00 94.06 85 VAL A O 1
ATOM 666 N N . GLY A 1 86 ? -3.163 -2.450 -2.164 1.00 92.62 86 GLY A N 1
ATOM 667 C CA . GLY A 1 86 ? -3.280 -2.221 -3.598 1.00 92.62 86 GLY A CA 1
ATOM 668 C C . GLY A 1 86 ? -1.927 -2.156 -4.306 1.00 92.62 86 GLY A C 1
ATOM 669 O O . GLY A 1 86 ? -0.969 -1.569 -3.797 1.00 92.62 86 GLY A O 1
ATOM 670 N N . LEU A 1 87 ? -1.852 -2.689 -5.527 1.00 91.62 87 LEU A N 1
ATOM 671 C CA . LEU A 1 87 ? -0.688 -2.502 -6.402 1.00 91.62 87 LEU A CA 1
ATOM 672 C C . LEU A 1 87 ? -1.038 -1.700 -7.649 1.00 91.62 87 LEU A C 1
ATOM 674 O O . LEU A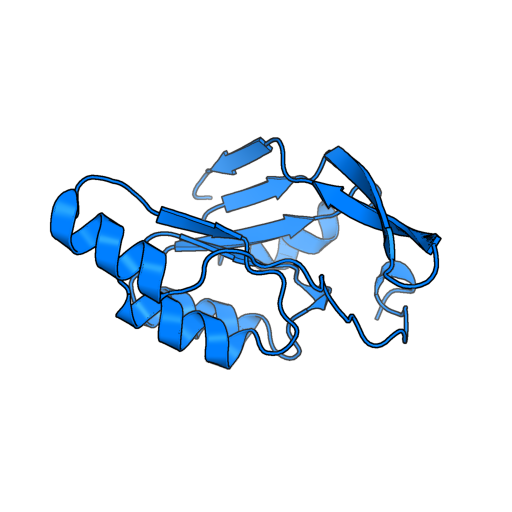 1 87 ? -1.990 -2.017 -8.360 1.00 91.62 87 LEU A O 1
ATOM 678 N N . ALA A 1 88 ? -0.227 -0.683 -7.937 1.00 88.56 88 ALA A N 1
ATOM 679 C CA . ALA A 1 88 ? -0.393 0.186 -9.091 1.00 88.56 88 ALA A CA 1
ATOM 680 C C . ALA A 1 88 ? 0.574 -0.154 -10.231 1.00 88.56 88 ALA A C 1
ATOM 682 O O . ALA A 1 88 ? 1.796 -0.207 -10.039 1.00 88.56 88 ALA A O 1
ATOM 683 N N . ILE A 1 89 ? 0.033 -0.287 -11.444 1.00 85.69 89 ILE A N 1
ATOM 684 C CA . ILE A 1 89 ? 0.802 -0.458 -12.683 1.00 85.69 89 ILE A CA 1
ATOM 685 C C . ILE A 1 89 ? 0.677 0.769 -13.580 1.00 85.69 89 ILE A C 1
ATOM 687 O O . ILE A 1 89 ? -0.397 1.354 -13.717 1.00 85.69 89 ILE A O 1
ATOM 691 N N . LYS A 1 90 ? 1.799 1.161 -14.190 1.00 81.38 90 LYS A N 1
ATOM 692 C CA . LYS A 1 90 ? 1.854 2.266 -15.153 1.00 81.38 90 LYS A CA 1
ATOM 693 C C . LYS A 1 90 ? 1.372 1.807 -16.536 1.00 81.38 90 LYS A C 1
ATOM 695 O O . LYS A 1 90 ? 1.461 0.607 -16.825 1.00 81.38 90 LYS A O 1
ATOM 700 N N . PRO A 1 91 ? 0.955 2.734 -17.418 1.00 78.38 91 PRO A N 1
ATOM 701 C CA . PRO A 1 91 ? 0.749 2.417 -18.827 1.00 78.38 91 PRO A CA 1
ATOM 702 C C . PRO A 1 91 ? 1.969 1.693 -19.415 1.00 78.38 91 PRO A C 1
ATOM 704 O O . PRO A 1 91 ? 3.110 1.987 -19.066 1.00 78.38 91 PRO A O 1
ATOM 707 N N . GLY A 1 92 ? 1.736 0.685 -20.255 1.00 76.50 92 GLY A N 1
ATOM 708 C CA . GLY A 1 92 ? 2.809 -0.117 -20.858 1.00 76.50 92 GLY A CA 1
ATOM 709 C C . GLY A 1 92 ? 3.473 -1.149 -19.932 1.00 76.50 92 GLY A C 1
ATOM 710 O O . GLY A 1 92 ? 4.307 -1.920 -20.401 1.00 76.50 92 GLY A O 1
ATOM 711 N N . THR A 1 93 ? 3.097 -1.222 -18.648 1.00 80.06 93 THR A N 1
ATOM 712 C CA . THR A 1 93 ? 3.526 -2.310 -17.753 1.00 80.06 93 THR A CA 1
ATOM 713 C C . THR A 1 93 ? 2.603 -3.517 -17.922 1.00 80.06 93 THR A C 1
ATOM 715 O O . THR A 1 93 ? 1.389 -3.399 -17.777 1.00 80.06 93 THR A O 1
ATOM 718 N N . THR A 1 94 ? 3.173 -4.685 -18.217 1.00 84.31 94 THR A N 1
ATOM 719 C CA . THR A 1 94 ? 2.442 -5.951 -18.371 1.00 84.31 94 THR A CA 1
ATOM 720 C C . THR A 1 94 ? 1.827 -6.430 -17.050 1.00 84.31 94 THR A C 1
ATOM 722 O O . THR A 1 94 ? 2.453 -6.353 -15.992 1.00 84.31 94 THR A O 1
ATOM 725 N N . VAL A 1 95 ? 0.594 -6.944 -17.091 1.00 84.31 95 VAL A N 1
ATOM 726 C CA . VAL A 1 95 ? -0.143 -7.387 -15.888 1.00 84.31 95 VAL A CA 1
ATOM 727 C C . VAL A 1 95 ? 0.513 -8.596 -15.216 1.00 84.31 95 VAL A C 1
ATOM 729 O O . VAL A 1 95 ? 0.376 -8.802 -14.014 1.00 84.31 95 VAL A O 1
ATOM 732 N N . GLU A 1 96 ? 1.296 -9.364 -15.968 1.00 87.00 96 GLU A N 1
ATOM 733 C CA . GLU A 1 96 ? 2.045 -10.530 -15.512 1.00 87.00 96 GLU A CA 1
ATOM 734 C C . GLU A 1 96 ? 2.999 -10.200 -14.353 1.00 87.00 96 GLU A C 1
ATOM 736 O O . GLU A 1 96 ? 3.300 -11.073 -13.541 1.00 87.00 96 GLU A O 1
ATOM 741 N N . TYR A 1 97 ? 3.425 -8.937 -14.210 1.00 84.81 97 TYR A N 1
ATOM 742 C CA . TYR A 1 97 ? 4.213 -8.488 -13.057 1.00 84.81 97 TYR A CA 1
ATOM 743 C C . TYR A 1 97 ? 3.453 -8.552 -11.727 1.00 84.81 97 TYR A C 1
ATOM 745 O O . TYR A 1 97 ? 4.082 -8.637 -10.673 1.00 84.81 97 TYR A O 1
ATOM 753 N N . LEU A 1 98 ? 2.121 -8.521 -11.765 1.00 86.75 98 LEU A N 1
ATOM 754 C CA . LEU A 1 98 ? 1.265 -8.604 -10.584 1.00 86.75 98 LEU A CA 1
ATOM 755 C C . LEU A 1 98 ? 0.903 -10.041 -10.214 1.00 86.75 98 LEU A C 1
ATOM 757 O O . LEU A 1 98 ? 0.537 -10.288 -9.070 1.00 86.75 98 LEU A O 1
ATOM 761 N N . ALA A 1 99 ? 1.030 -10.992 -11.144 1.00 88.81 99 ALA A N 1
ATOM 762 C CA . ALA A 1 99 ? 0.619 -12.378 -10.929 1.00 88.81 99 ALA A CA 1
ATOM 763 C C . ALA A 1 99 ? 1.223 -13.025 -9.660 1.00 88.81 99 ALA A C 1
ATOM 765 O O . ALA A 1 99 ? 0.471 -13.675 -8.934 1.00 88.81 99 ALA A O 1
ATOM 766 N N . PRO A 1 100 ? 2.512 -12.813 -9.307 1.00 91.00 100 PRO A N 1
ATOM 767 C CA . PRO A 1 100 ? 3.080 -13.355 -8.065 1.00 91.00 100 PRO A CA 1
ATOM 768 C C . PRO A 1 100 ? 2.442 -12.800 -6.781 1.00 91.00 100 PRO A C 1
ATOM 770 O O . PRO A 1 100 ? 2.524 -13.422 -5.724 1.00 91.00 100 PRO A O 1
ATOM 773 N N . TRP A 1 101 ? 1.812 -11.630 -6.869 1.00 90.12 101 TRP A N 1
ATOM 774 C CA . TRP A 1 101 ? 1.254 -10.885 -5.742 1.00 90.12 101 TRP A CA 1
ATOM 775 C C . TRP A 1 101 ? -0.260 -11.034 -5.624 1.00 90.12 101 TRP A C 1
ATOM 777 O O . TRP A 1 101 ? -0.828 -10.583 -4.639 1.00 90.12 101 TRP A O 1
ATOM 787 N N . ALA A 1 102 ? -0.921 -11.678 -6.589 1.00 88.75 102 ALA A N 1
ATOM 788 C CA . ALA A 1 102 ? -2.380 -11.722 -6.691 1.00 88.75 102 ALA A CA 1
ATOM 789 C C . ALA A 1 102 ? -3.088 -12.265 -5.434 1.00 88.75 102 ALA A C 1
ATOM 791 O O . ALA A 1 102 ? -4.193 -11.835 -5.133 1.00 88.75 102 ALA A O 1
ATOM 792 N N . ASN A 1 103 ? -2.444 -13.164 -4.680 1.00 90.38 103 ASN A N 1
ATOM 793 C CA . ASN A 1 103 ? -2.993 -13.738 -3.442 1.00 90.38 103 ASN A CA 1
ATOM 794 C C . ASN A 1 103 ? -2.691 -12.904 -2.181 1.00 90.38 103 ASN A C 1
ATOM 796 O O . ASN A 1 103 ? -3.060 -13.300 -1.080 1.00 90.38 103 ASN A O 1
ATOM 800 N N . GLN A 1 104 ? -1.954 -11.803 -2.323 1.00 90.12 104 GLN A N 1
ATOM 801 C CA . GLN A 1 104 ? -1.482 -10.959 -1.221 1.00 90.12 104 GLN A CA 1
ATOM 802 C C . GLN A 1 104 ? -2.013 -9.521 -1.318 1.00 90.12 104 GLN A C 1
ATOM 804 O O . GLN A 1 104 ? -1.609 -8.660 -0.543 1.00 90.12 104 GLN A O 1
ATOM 809 N N . ILE A 1 105 ? -2.872 -9.239 -2.299 1.00 91.31 105 ILE A N 1
ATOM 810 C CA . ILE A 1 105 ? -3.369 -7.895 -2.596 1.00 91.31 105 ILE A CA 1
ATOM 811 C C . ILE A 1 105 ? -4.886 -7.934 -2.766 1.00 91.31 105 ILE A C 1
ATOM 813 O O . ILE A 1 105 ? -5.443 -8.912 -3.258 1.00 91.31 105 ILE A O 1
ATOM 817 N N . ASP A 1 106 ? -5.546 -6.849 -2.388 1.00 91.19 106 ASP A N 1
ATOM 818 C CA . ASP A 1 106 ? -7.002 -6.701 -2.425 1.00 91.19 106 ASP A CA 1
ATOM 819 C C . ASP A 1 106 ? -7.471 -5.927 -3.669 1.00 91.19 106 ASP A C 1
ATOM 821 O O . ASP A 1 106 ? -8.626 -6.032 -4.103 1.00 91.19 106 ASP A O 1
ATOM 825 N N . MET A 1 107 ? -6.569 -5.128 -4.251 1.00 90.19 107 MET A N 1
ATOM 826 C CA . MET A 1 107 ? -6.864 -4.250 -5.377 1.00 90.19 107 MET A CA 1
ATOM 827 C C . MET A 1 107 ? -5.684 -4.118 -6.346 1.00 90.19 107 MET A C 1
ATOM 829 O O . MET A 1 107 ? -4.515 -4.070 -5.960 1.00 90.19 107 MET A O 1
ATOM 833 N N . VAL A 1 108 ? -6.002 -3.977 -7.631 1.00 89.38 108 VAL A N 1
ATOM 834 C CA . VAL A 1 108 ? -5.047 -3.549 -8.656 1.00 89.38 108 VAL A CA 1
ATOM 835 C C . VAL A 1 108 ? -5.485 -2.208 -9.227 1.00 89.38 108 VAL A C 1
ATOM 837 O O . VAL A 1 108 ? -6.614 -2.059 -9.696 1.00 89.38 108 VAL A O 1
ATOM 840 N N . LEU A 1 109 ? -4.573 -1.240 -9.219 1.00 88.06 109 LEU A N 1
ATOM 841 C CA . LEU A 1 109 ? -4.765 0.081 -9.803 1.00 88.06 109 LEU A CA 1
ATOM 842 C C . LEU A 1 109 ? -4.071 0.155 -11.164 1.00 88.06 109 LEU A C 1
ATOM 844 O O . LEU A 1 109 ? -2.842 0.148 -11.258 1.00 88.06 109 LEU A O 1
ATOM 848 N N . VAL A 1 110 ? -4.862 0.243 -12.232 1.00 85.38 110 VAL A N 1
ATOM 849 C CA . VAL A 1 110 ? -4.337 0.385 -13.593 1.00 85.38 110 VAL A CA 1
ATOM 850 C C . VAL A 1 110 ? -4.338 1.860 -13.962 1.00 85.38 110 VAL A C 1
ATOM 852 O O . VAL A 1 110 ? -5.386 2.502 -14.067 1.00 85.38 110 VAL A O 1
ATOM 855 N N . MET A 1 111 ? -3.146 2.416 -14.150 1.00 80.75 111 MET A N 1
ATOM 856 C CA . MET A 1 111 ? -2.988 3.801 -14.575 1.00 80.75 111 MET A CA 1
ATOM 857 C C . MET A 1 111 ? -3.083 3.866 -16.096 1.00 80.75 111 MET A C 1
ATOM 859 O O . MET A 1 111 ? -2.488 3.049 -16.797 1.00 80.75 111 MET A O 1
ATOM 863 N N . THR A 1 112 ? -3.856 4.816 -16.613 1.00 66.31 112 THR A N 1
ATOM 864 C CA . THR A 1 112 ? -4.202 4.887 -18.045 1.00 66.31 112 THR A CA 1
ATOM 865 C C . THR A 1 112 ? -3.551 6.060 -18.761 1.00 66.31 112 THR A C 1
ATOM 867 O O . THR A 1 112 ? -3.435 6.039 -19.983 1.00 66.31 112 THR A O 1
ATOM 870 N N . LEU A 1 113 ? -3.131 7.085 -18.021 1.00 60.75 113 LEU A N 1
ATOM 871 C CA . LEU A 1 113 ? -2.491 8.269 -18.571 1.00 60.75 113 LEU A CA 1
ATOM 872 C C . LEU A 1 113 ? -1.118 8.445 -17.953 1.00 60.75 113 LEU A C 1
ATOM 874 O O . LEU A 1 113 ? -0.941 8.226 -16.760 1.00 60.75 113 LEU A O 1
ATOM 878 N N . GLU A 1 114 ? -0.185 8.922 -18.762 1.00 61.38 114 GLU A N 1
ATOM 879 C CA . GLU A 1 114 ? 0.992 9.647 -18.304 1.00 61.38 114 GLU A CA 1
ATOM 880 C C . GLU A 1 114 ? 0.626 11.134 -18.332 1.00 61.38 114 GLU A C 1
ATOM 882 O O . GLU A 1 114 ? 0.545 11.785 -19.374 1.00 61.38 114 GLU A O 1
ATOM 887 N N . GLY A 1 115 ? 0.279 11.659 -17.166 1.00 51.50 115 GLY A N 1
ATOM 888 C CA . GLY A 1 115 ? 0.112 13.077 -16.912 1.00 51.50 115 GLY A CA 1
ATOM 889 C C . GLY A 1 115 ? 1.399 13.816 -17.240 1.00 51.50 115 GLY A C 1
ATOM 890 O O . GLY A 1 115 ? 2.439 13.607 -16.631 1.00 51.50 115 GLY A O 1
ATOM 891 N N . ARG A 1 116 ? 1.335 14.707 -18.222 1.00 50.00 116 ARG A N 1
ATOM 892 C CA . ARG A 1 116 ? 2.468 15.563 -18.563 1.00 50.00 116 ARG A CA 1
ATOM 893 C C . ARG A 1 116 ? 2.457 16.774 -17.647 1.00 50.00 116 ARG A C 1
ATOM 895 O O . ARG A 1 116 ? 1.520 17.571 -17.695 1.00 50.00 116 ARG A O 1
ATOM 902 N N . ARG A 1 117 ? 3.496 16.926 -16.834 1.00 53.34 117 ARG A N 1
ATOM 903 C CA . ARG A 1 117 ? 3.709 18.103 -15.993 1.00 53.34 117 ARG A CA 1
ATOM 904 C C . ARG A 1 117 ? 5.058 18.729 -16.311 1.00 53.34 117 ARG A C 1
ATOM 906 O O . ARG A 1 117 ? 6.016 18.043 -16.627 1.00 53.34 117 ARG A O 1
ATOM 913 N N . TYR A 1 118 ? 5.134 20.048 -16.206 1.00 52.31 118 TYR A N 1
ATOM 914 C CA . TYR A 1 118 ? 6.409 20.751 -16.240 1.00 52.31 118 TYR A CA 1
ATOM 915 C C . TYR A 1 118 ? 7.061 20.722 -14.852 1.00 52.31 118 TYR A C 1
ATOM 917 O O . TYR A 1 118 ? 6.417 21.062 -13.851 1.00 52.31 118 TYR A O 1
ATOM 925 N N . ASP A 1 119 ? 8.328 20.315 -14.779 1.00 55.97 119 ASP A N 1
ATOM 926 C CA . ASP A 1 119 ? 9.126 20.465 -13.564 1.00 55.97 119 ASP A CA 1
ATOM 927 C C . ASP A 1 119 ? 9.352 21.955 -13.232 1.00 55.97 119 ASP A C 1
ATOM 929 O O . ASP A 1 119 ? 9.039 22.859 -14.012 1.00 55.97 119 ASP A O 1
ATOM 933 N N . ALA A 1 120 ? 9.930 22.239 -12.062 1.00 54.38 120 ALA A N 1
ATOM 934 C CA . ALA A 1 120 ? 10.263 23.610 -11.661 1.00 54.38 120 ALA A CA 1
ATOM 935 C C . ALA A 1 120 ? 11.281 24.303 -12.598 1.00 54.38 120 ALA A C 1
ATOM 937 O O . ALA A 1 120 ? 11.514 25.503 -12.463 1.00 54.38 120 ALA A O 1
ATOM 938 N N . LYS A 1 121 ? 11.896 23.560 -13.528 1.00 61.69 121 LYS A N 1
ATOM 939 C CA . LYS A 1 121 ? 12.846 24.035 -14.540 1.00 61.69 121 LYS A CA 1
ATOM 940 C C . LYS A 1 121 ? 12.209 24.164 -15.935 1.00 61.69 121 LYS A C 1
ATOM 942 O O . LYS A 1 121 ? 12.912 24.543 -16.867 1.00 61.69 121 LYS A O 1
ATOM 947 N N . GLY A 1 122 ? 10.910 23.890 -16.091 1.00 56.44 122 GLY A N 1
ATOM 948 C CA . GLY A 1 122 ? 10.195 23.966 -17.368 1.00 56.44 122 GLY A CA 1
ATOM 949 C C . GLY A 1 122 ? 10.377 22.755 -18.294 1.00 56.44 122 GLY A C 1
ATOM 950 O O . GLY A 1 122 ? 10.023 22.840 -19.468 1.00 56.44 122 GLY A O 1
ATOM 951 N N . SER A 1 123 ? 10.898 21.631 -17.802 1.00 52.94 123 SER A N 1
ATOM 952 C CA . SER A 1 123 ? 11.044 20.380 -18.559 1.00 52.94 123 SER A CA 1
ATOM 953 C C . SER A 1 123 ? 9.784 19.526 -18.443 1.00 52.94 123 SER A C 1
ATOM 955 O O . SER A 1 123 ? 9.211 19.424 -17.360 1.00 52.94 123 SER A O 1
ATOM 957 N N . LEU A 1 124 ? 9.363 18.893 -19.542 1.00 51.38 124 LEU A N 1
ATOM 958 C CA . LEU A 1 124 ? 8.263 17.925 -19.525 1.00 51.38 124 LEU A CA 1
ATOM 959 C C . LEU A 1 124 ? 8.670 16.675 -18.732 1.00 51.38 124 LEU A C 1
ATOM 961 O O . LEU A 1 124 ? 9.675 16.040 -19.043 1.00 51.38 124 LEU A O 1
ATOM 965 N N . VAL A 1 125 ? 7.861 16.330 -17.736 1.00 58.62 125 VAL A N 1
ATOM 966 C CA . VAL A 1 125 ? 7.933 15.108 -16.934 1.00 58.62 125 VAL A CA 1
ATOM 967 C C . VAL A 1 125 ? 6.626 14.341 -17.114 1.00 58.62 125 VAL A C 1
ATOM 969 O O . VAL A 1 125 ? 5.541 14.928 -17.115 1.00 58.62 125 VAL A O 1
ATOM 972 N N . GLU A 1 126 ? 6.744 13.033 -17.307 1.00 55.38 126 GLU A N 1
ATOM 973 C CA . GLU A 1 126 ? 5.629 12.103 -17.473 1.00 55.38 126 GLU A CA 1
ATOM 974 C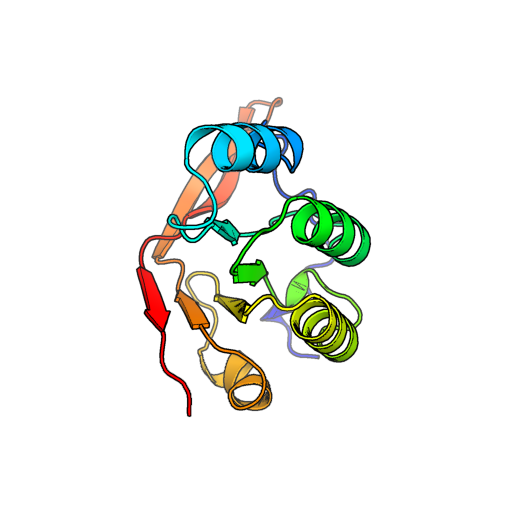 C . GLU A 1 126 ? 5.319 11.429 -16.125 1.00 55.38 126 GLU A C 1
ATOM 976 O O . GLU A 1 126 ? 6.102 10.628 -15.614 1.00 55.38 126 GLU A O 1
ATOM 981 N N . ASP A 1 127 ? 4.170 11.769 -15.544 1.00 56.97 127 ASP A N 1
ATOM 982 C CA . ASP A 1 127 ? 3.682 11.302 -14.247 1.00 56.97 127 ASP A CA 1
ATOM 983 C C . ASP A 1 127 ? 2.400 10.493 -14.442 1.00 56.97 127 ASP A C 1
ATOM 985 O O . ASP A 1 127 ? 1.401 11.038 -14.897 1.00 56.97 127 ASP A O 1
ATOM 989 N N . PRO A 1 128 ? 2.337 9.208 -14.091 1.00 56.62 128 PRO A N 1
ATOM 990 C CA . PRO A 1 128 ? 1.136 8.434 -14.350 1.00 56.62 128 PRO A CA 1
ATOM 991 C C . PRO A 1 128 ? -0.058 8.944 -13.511 1.00 56.62 128 PRO A C 1
ATOM 993 O O . PRO A 1 128 ? 0.105 9.319 -12.350 1.00 56.62 128 PRO A O 1
ATOM 996 N N . VAL A 1 129 ? -1.271 8.938 -14.078 1.00 55.31 129 VAL A N 1
ATOM 997 C CA . VAL A 1 129 ? -2.525 9.346 -13.410 1.00 55.31 129 VAL A CA 1
ATOM 998 C C . VAL A 1 129 ? -3.466 8.140 -13.268 1.00 55.31 129 VAL A C 1
ATOM 1000 O O . VAL A 1 129 ? -3.711 7.439 -14.258 1.00 55.31 129 VAL A O 1
ATOM 1003 N N . PRO A 1 130 ? -3.998 7.871 -12.060 1.00 54.38 130 PRO A N 1
ATOM 1004 C CA . PRO A 1 130 ? -4.925 6.768 -11.841 1.00 54.38 130 PRO A CA 1
ATOM 1005 C C . PRO A 1 130 ? -6.331 7.111 -12.352 1.00 54.38 130 PRO A C 1
ATOM 1007 O O . PRO A 1 130 ? -6.823 8.212 -12.119 1.00 54.38 130 PRO A O 1
ATOM 1010 N N . ILE A 1 131 ? -6.989 6.165 -13.033 1.00 52.94 131 ILE A N 1
ATOM 1011 C CA . ILE A 1 131 ? -8.391 6.316 -13.477 1.00 52.94 131 ILE A CA 1
ATOM 1012 C C . ILE A 1 131 ? -9.268 5.147 -13.011 1.00 52.94 131 ILE A C 1
ATOM 1014 O O . ILE A 1 131 ? -10.450 5.356 -12.748 1.00 52.94 131 ILE A O 1
ATOM 1018 N N . PHE A 1 132 ? -8.722 3.931 -12.880 1.00 43.66 132 PHE A N 1
ATOM 1019 C CA . PHE A 1 132 ? -9.532 2.743 -12.606 1.00 43.66 132 PHE A CA 1
ATOM 1020 C C . PHE A 1 132 ? -8.850 1.756 -11.649 1.00 43.66 132 PHE A C 1
ATOM 1022 O O . PHE A 1 132 ? -7.761 1.254 -11.934 1.00 43.66 132 PHE A O 1
ATOM 1029 N N . GLY A 1 133 ? -9.516 1.457 -10.531 1.00 55.09 133 GLY A N 1
ATOM 1030 C CA . GLY A 1 133 ? -9.151 0.385 -9.604 1.00 55.09 133 GLY A CA 1
ATOM 1031 C C . GLY A 1 133 ? -10.064 -0.824 -9.795 1.00 55.09 133 GLY A C 1
ATOM 1032 O O . GLY A 1 133 ? -11.286 -0.684 -9.800 1.00 55.09 133 GLY A O 1
ATOM 1033 N N . TYR A 1 134 ? -9.482 -2.012 -9.955 1.00 59.84 134 TYR A N 1
ATOM 1034 C CA . TYR A 1 134 ? -10.217 -3.273 -9.907 1.00 59.84 134 TYR A CA 1
ATOM 1035 C C . TYR A 1 134 ? -10.050 -3.895 -8.523 1.00 59.84 134 TYR A C 1
ATOM 1037 O O . TYR A 1 134 ? -8.932 -4.217 -8.115 1.00 59.84 134 TYR A O 1
ATOM 1045 N N . ARG A 1 135 ? -11.168 -4.067 -7.812 1.00 55.81 135 ARG A N 1
ATOM 1046 C CA . ARG A 1 135 ? -11.227 -4.731 -6.508 1.00 55.81 135 ARG A CA 1
ATOM 1047 C C . ARG A 1 135 ? -11.823 -6.120 -6.685 1.00 55.81 135 ARG A C 1
ATOM 1049 O O . ARG A 1 135 ? -12.961 -6.257 -7.130 1.00 55.81 135 ARG A O 1
ATOM 1056 N N . GLY A 1 136 ? -11.063 -7.136 -6.310 1.00 49.03 136 GLY A N 1
ATOM 1057 C CA . GLY A 1 136 ? -11.497 -8.523 -6.350 1.00 49.03 136 GLY A CA 1
ATOM 1058 C C . GLY A 1 136 ? -10.586 -9.347 -5.462 1.00 49.03 136 GLY A C 1
ATOM 1059 O O . GLY A 1 136 ? -9.387 -9.397 -5.707 1.00 49.03 136 GLY A O 1
ATOM 1060 N N . ARG A 1 137 ? -11.154 -9.977 -4.430 1.00 44.38 137 ARG A N 1
ATOM 1061 C CA . ARG A 1 137 ? -10.451 -11.029 -3.694 1.00 44.38 137 ARG A CA 1
ATOM 1062 C C . ARG A 1 137 ? -10.437 -12.276 -4.575 1.00 44.38 137 ARG A C 1
ATOM 1064 O O . ARG A 1 137 ? -11.513 -12.734 -4.965 1.00 44.38 137 ARG A O 1
ATOM 1071 N N . CYS A 1 138 ? -9.246 -12.756 -4.917 1.00 40.53 138 CYS A N 1
ATOM 1072 C CA . CYS A 1 138 ? -9.058 -14.104 -5.452 1.00 40.53 138 CYS A CA 1
ATOM 1073 C C . CYS A 1 138 ? -9.277 -15.144 -4.349 1.00 40.53 138 CYS A C 1
ATOM 1075 O O . CYS A 1 138 ? -8.934 -14.844 -3.182 1.00 40.53 138 CYS A O 1
#

pLDDT: mean 73.9, std 18.55, range [33.94, 94.06]

Radius of gyration: 15.34 Å; chains: 1; bounding box: 36×38×34 Å

Foldseek 3Di:
DDPVLPPPDPQPFDPDPDPALVVLLVCCVVPPLPDAAADEDRHLPLQVRLVSNLVSPHAEYEYEPSSDPCVVVSLVVNVVSNHFYEYEDAPPDDCVVCVVCLQSHQKYWYFDAQDWDQDPVRDTDGHTDTDDMDGDHD

Sequence (138 aa):
MHPALRGGQALHFVSNITFGHPLVESLQKKQGQDPLFDMHIMVPRLEQCVKLMAVAGTSHHTFHLVASENPETLIKDIWENGAEVGLAIKPGTTVEYLAPWANQIDMVLVMTLEGRRYDAKGSLVEDPVPIFGYRGRC

Secondary structure (DSSP, 8-state):
--GGG---S------S----HHHHHHHHHHHTT-S--EEEE--S-HHHHHHHHHHTT-SEEEEEGGG-S-HHHHHHHHHHTT-EEEEEE-TT--GGGTGGGTTS-SEEEEEEEEEEEE-TTS-EEEEEEEEEEEE---

Organism: Tupaia chinensis (NCBI:txid246437)